Protein AF-A0A949VUR6-F1 (afdb_monomer_lite)

Radius of gyration: 14.25 Å; chains: 1; bounding box: 36×31×32 Å

Sequence (106 aa):
MRKRFEQQRKLGVISISEVKLPLKSGDELPPILRALQYIYITPELNEEVFKILEEKVLKGEKKTGRYGMELWHILVLSAVRLGLEADYDRLDDFSNYHKLIRQILG

Secondary structure (DSSP, 8-state):
---S------TTPPPGGG----SS-SSSHHHHHHHHHHHHH-HHHHHHHHHHHHHHHSTT--S-SS----HHHHHHHHHHHHHTT--HHHHHHHHHH-HHHHHHH-

Foldseek 3Di:
DAAQDDPDPDPPADALLPQDADPDDPDQPSVLSVVLSVCVVDVVSVVVVSVVLCCVPVVPDDPDDDYDYHSSLVVLLVSCCVRVVDDPVVSVCCCPPVVSSVSNSD

pLDDT: mean 88.41, std 7.73, range [70.81, 96.5]

Structure (mmCIF, N/CA/C/O backbone):
data_AF-A0A949VUR6-F1
#
_entry.id   AF-A0A949VUR6-F1
#
loop_
_atom_site.group_PDB
_atom_site.id
_atom_site.type_symbol
_atom_site.label_atom_id
_atom_site.label_alt_id
_atom_site.label_comp_id
_atom_site.label_asym_id
_atom_site.label_entity_id
_atom_site.label_seq_id
_atom_site.pdbx_PDB_ins_code
_atom_site.Cartn_x
_atom_site.Cartn_y
_atom_site.Cartn_z
_atom_site.occupancy
_atom_site.B_iso_or_equiv
_atom_site.auth_seq_id
_atom_site.auth_comp_id
_atom_site.auth_asym_id
_atom_site.auth_atom_id
_atom_site.pdbx_PDB_model_num
ATOM 1 N N . MET A 1 1 ? -15.414 5.214 10.541 1.00 74.12 1 MET A N 1
ATOM 2 C CA . MET A 1 1 ? -14.753 3.950 10.960 1.00 74.12 1 MET A CA 1
ATOM 3 C C . MET A 1 1 ? -13.870 3.468 9.821 1.00 74.12 1 MET A C 1
ATOM 5 O O . MET A 1 1 ? -14.376 3.342 8.713 1.00 74.12 1 MET A O 1
ATOM 9 N N . ARG A 1 2 ? -12.582 3.207 10.055 1.00 79.44 2 ARG A N 1
ATOM 10 C CA . ARG A 1 2 ? -11.679 2.616 9.050 1.00 79.44 2 ARG A CA 1
ATOM 11 C C . ARG A 1 2 ? -11.062 1.335 9.606 1.00 79.44 2 ARG A C 1
ATOM 13 O O . ARG A 1 2 ? -10.873 1.231 10.817 1.00 79.44 2 ARG A O 1
ATOM 20 N N . LYS A 1 3 ? -10.801 0.369 8.729 1.00 83.56 3 LYS A N 1
ATOM 21 C CA . LYS A 1 3 ? -10.089 -0.879 9.040 1.00 83.56 3 LYS A CA 1
ATOM 22 C C . LYS A 1 3 ? -8.610 -0.745 8.661 1.00 83.56 3 LYS A C 1
ATOM 24 O O . LYS A 1 3 ? -8.279 0.126 7.856 1.00 83.56 3 LYS A O 1
ATOM 29 N N . ARG A 1 4 ? -7.740 -1.598 9.221 1.00 82.81 4 ARG A N 1
ATOM 30 C CA . ARG A 1 4 ? -6.324 -1.681 8.819 1.00 82.81 4 ARG A CA 1
ATOM 31 C C . ARG A 1 4 ? -6.219 -2.081 7.352 1.00 82.81 4 ARG A C 1
ATOM 33 O O . ARG A 1 4 ? -5.883 -1.232 6.534 1.00 82.81 4 ARG A O 1
ATOM 40 N N . PHE A 1 5 ? -6.558 -3.332 7.063 1.00 81.38 5 PHE A N 1
ATOM 41 C CA . PHE A 1 5 ? -6.778 -3.912 5.741 1.00 81.38 5 PHE A CA 1
ATOM 42 C C . PHE A 1 5 ? -7.011 -5.409 5.916 1.00 81.38 5 PHE A C 1
ATOM 44 O O . PHE A 1 5 ? -6.341 -6.045 6.731 1.00 81.38 5 PHE A O 1
ATOM 51 N N . GLU A 1 6 ? -7.965 -5.965 5.183 1.00 73.81 6 GLU A N 1
ATOM 52 C CA . GLU A 1 6 ? -8.207 -7.407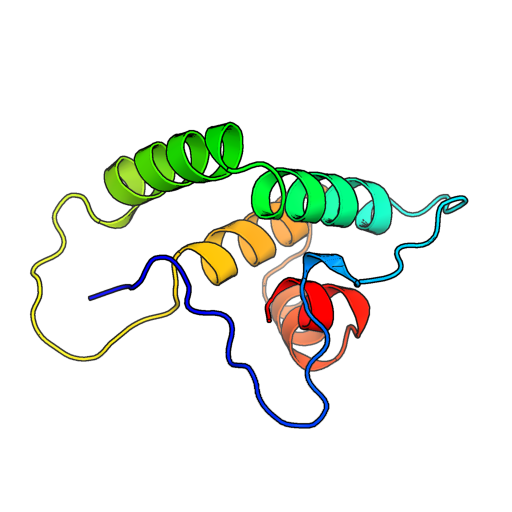 5.145 1.00 73.81 6 GLU A CA 1
ATOM 53 C C . GLU A 1 6 ? -8.107 -7.856 3.691 1.00 73.81 6 GLU A C 1
ATOM 55 O O . GLU A 1 6 ? -9.029 -7.626 2.908 1.00 73.81 6 GLU A O 1
ATOM 60 N N . GLN A 1 7 ? -6.992 -8.503 3.319 1.00 74.62 7 GLN A N 1
ATOM 61 C CA . GLN A 1 7 ? -6.838 -8.968 1.944 1.00 74.62 7 GLN A CA 1
ATOM 62 C C . GLN A 1 7 ? -7.953 -9.951 1.600 1.00 74.62 7 GLN A C 1
ATOM 64 O O . GLN A 1 7 ? -8.053 -11.048 2.165 1.00 74.62 7 GLN A O 1
ATOM 69 N N . GLN A 1 8 ? -8.772 -9.577 0.621 1.00 71.62 8 GLN A N 1
ATOM 70 C CA . GLN A 1 8 ? -9.878 -10.415 0.219 1.00 71.62 8 GLN A CA 1
ATOM 71 C C . GLN A 1 8 ? -9.372 -11.555 -0.667 1.00 71.62 8 GLN A C 1
ATOM 73 O O . GLN A 1 8 ? -8.980 -11.352 -1.813 1.00 71.62 8 GLN A O 1
ATOM 78 N N . ARG A 1 9 ? -9.420 -12.789 -0.152 1.00 70.81 9 ARG A N 1
ATOM 79 C CA . ARG A 1 9 ? -9.101 -14.011 -0.911 1.00 70.81 9 ARG A CA 1
ATOM 80 C C . ARG A 1 9 ? -10.240 -14.355 -1.874 1.00 70.81 9 ARG A C 1
ATOM 82 O O . ARG A 1 9 ? -10.987 -15.308 -1.668 1.00 70.81 9 ARG A O 1
ATOM 89 N N . LYS A 1 10 ? -10.425 -13.518 -2.893 1.00 73.69 10 LYS A N 1
ATOM 90 C CA . LYS A 1 10 ? -11.365 -13.741 -3.997 1.00 73.69 10 LYS A CA 1
ATOM 91 C C . LYS A 1 10 ? -10.662 -14.458 -5.144 1.00 73.69 10 LYS A C 1
ATOM 93 O O . LYS A 1 10 ? -9.463 -14.307 -5.359 1.00 73.69 10 LYS A O 1
ATOM 98 N N . LEU A 1 11 ? -11.435 -15.229 -5.899 1.00 71.56 11 LEU A N 1
ATOM 99 C CA . LEU A 1 11 ? -10.947 -15.926 -7.081 1.00 71.56 11 LEU A CA 1
ATOM 100 C C . LEU A 1 11 ? -10.428 -14.896 -8.102 1.00 71.56 11 LEU A C 1
ATOM 102 O O . LEU A 1 11 ? -11.155 -13.976 -8.469 1.00 71.56 11 LEU A O 1
ATOM 106 N N . GLY A 1 12 ? -9.164 -15.025 -8.514 1.00 70.88 12 GLY A N 1
ATOM 107 C CA . GLY A 1 12 ? -8.498 -14.087 -9.430 1.00 70.88 12 GLY A CA 1
ATOM 108 C C . GLY A 1 12 ? -7.738 -12.928 -8.769 1.00 70.88 12 GLY A C 1
ATOM 109 O O . GLY A 1 12 ? -7.098 -12.158 -9.484 1.00 70.88 12 GLY A O 1
ATOM 110 N N . VAL A 1 13 ? -7.759 -12.812 -7.435 1.00 77.50 13 VAL A N 1
ATOM 111 C CA . VAL A 1 13 ? -6.935 -11.846 -6.687 1.00 77.50 13 VAL A CA 1
ATOM 112 C C . VAL A 1 13 ? -5.600 -12.490 -6.318 1.00 77.50 13 VAL A C 1
ATOM 114 O O . VAL A 1 13 ? -5.565 -13.584 -5.757 1.00 77.50 13 VAL A O 1
ATOM 117 N N . ILE A 1 14 ? -4.501 -11.813 -6.647 1.00 83.12 14 ILE A N 1
ATOM 118 C CA . ILE A 1 14 ? -3.139 -12.254 -6.318 1.00 83.12 14 ILE A CA 1
ATOM 119 C C . ILE A 1 14 ? -2.789 -11.720 -4.926 1.00 83.12 14 ILE A C 1
ATOM 121 O O . ILE A 1 14 ? -3.143 -10.590 -4.587 1.00 83.12 14 ILE A O 1
ATOM 125 N N . SER A 1 15 ? -2.100 -12.520 -4.108 1.00 86.31 15 SER A N 1
ATOM 126 C CA . SER A 1 15 ? -1.631 -12.051 -2.803 1.00 86.31 15 SER A CA 1
ATOM 127 C C . SER A 1 15 ? -0.643 -10.888 -2.983 1.00 86.31 15 SER A C 1
ATOM 129 O O . SER A 1 15 ? 0.151 -10.893 -3.924 1.00 86.31 15 SER A O 1
ATOM 131 N N . ILE A 1 16 ? -0.655 -9.884 -2.093 1.00 88.44 16 ILE A N 1
ATOM 132 C CA . ILE A 1 16 ? 0.275 -8.737 -2.217 1.00 88.44 16 ILE A CA 1
ATOM 133 C C . ILE A 1 16 ? 1.732 -9.234 -2.187 1.00 88.44 16 ILE A C 1
ATOM 135 O O . ILE A 1 16 ? 2.598 -8.706 -2.884 1.00 88.44 16 ILE A O 1
ATOM 139 N N . SER A 1 17 ? 1.986 -10.324 -1.460 1.00 87.25 17 SER A N 1
ATOM 140 C CA . SER A 1 17 ? 3.269 -11.026 -1.413 1.00 87.25 17 SER A CA 1
ATOM 141 C C . SER A 1 17 ? 3.730 -11.624 -2.748 1.00 87.25 17 SER A C 1
ATOM 143 O O . SER A 1 17 ? 4.929 -11.756 -2.967 1.00 87.25 17 SER A O 1
ATOM 145 N N . GLU A 1 18 ? 2.813 -11.980 -3.648 1.00 88.50 18 GLU A N 1
ATOM 146 C CA . GLU A 1 18 ? 3.123 -12.641 -4.927 1.00 88.50 18 GLU A CA 1
ATOM 147 C C . GLU A 1 18 ? 3.197 -11.674 -6.117 1.00 88.50 18 GLU A C 1
ATOM 149 O O . GLU A 1 18 ? 3.481 -12.087 -7.247 1.00 88.50 18 GLU A O 1
ATOM 154 N N . VAL A 1 19 ? 2.949 -10.381 -5.893 1.00 90.00 19 VAL A N 1
ATOM 155 C CA . VAL A 1 19 ? 2.999 -9.368 -6.953 1.00 90.00 19 VAL A CA 1
ATOM 156 C C . VAL A 1 19 ? 4.409 -9.291 -7.537 1.00 90.00 19 VAL A C 1
ATOM 158 O O . VAL A 1 19 ? 5.382 -8.988 -6.846 1.00 90.00 19 VAL A O 1
ATOM 161 N N . LYS A 1 20 ? 4.525 -9.559 -8.841 1.00 90.00 20 LYS A N 1
ATOM 162 C CA . LYS A 1 20 ? 5.799 -9.511 -9.567 1.00 90.00 20 LYS A CA 1
ATOM 163 C C . LYS A 1 20 ? 6.072 -8.093 -10.047 1.00 90.00 20 LYS A C 1
ATOM 165 O O . LYS A 1 20 ? 5.479 -7.638 -11.023 1.00 90.00 20 LYS A O 1
ATOM 170 N N . LEU A 1 21 ? 6.996 -7.417 -9.374 1.00 89.94 21 LEU A N 1
ATOM 171 C CA . LEU A 1 21 ? 7.439 -6.076 -9.741 1.00 89.94 21 LEU A CA 1
ATOM 172 C C . LEU A 1 21 ? 8.671 -6.137 -10.657 1.00 89.94 21 LEU A C 1
ATOM 174 O O . LEU A 1 21 ? 9.560 -6.968 -10.438 1.00 89.94 21 LEU A O 1
ATOM 178 N N . PRO A 1 22 ? 8.765 -5.267 -11.679 1.00 89.25 22 PRO A N 1
ATOM 179 C CA . PRO A 1 22 ? 9.922 -5.246 -12.563 1.00 89.25 22 PRO A CA 1
ATOM 180 C C . PRO A 1 22 ? 11.187 -4.857 -11.782 1.00 89.25 22 PRO A C 1
ATOM 182 O O . PRO A 1 22 ? 11.218 -3.869 -11.049 1.00 89.25 22 PRO A O 1
ATOM 185 N N . LEU A 1 23 ? 12.248 -5.659 -11.930 1.00 80.00 23 LEU A N 1
ATOM 186 C CA . LEU A 1 23 ? 13.520 -5.441 -11.229 1.00 80.00 23 LEU A CA 1
ATOM 187 C C . LEU A 1 23 ? 14.427 -4.425 -11.930 1.00 80.00 23 LEU A C 1
ATOM 189 O O . LEU A 1 23 ? 15.250 -3.793 -11.276 1.00 80.00 23 LEU A O 1
ATOM 193 N N . LYS A 1 24 ? 14.275 -4.288 -13.249 1.00 79.81 24 LYS A N 1
ATOM 194 C CA . LYS A 1 24 ? 15.011 -3.349 -14.095 1.00 79.81 24 LYS A CA 1
ATOM 195 C C . LYS A 1 24 ? 14.007 -2.382 -14.704 1.00 79.81 24 LYS A C 1
ATOM 197 O O . LYS A 1 24 ? 13.457 -2.655 -15.765 1.00 79.81 24 LYS A O 1
ATOM 202 N N . SER A 1 25 ? 13.735 -1.300 -13.990 1.00 79.19 25 SER A N 1
ATOM 203 C CA . SER A 1 25 ? 12.929 -0.193 -14.492 1.00 79.19 25 SER A CA 1
ATOM 204 C C . SER A 1 25 ? 13.660 1.109 -14.211 1.00 79.19 25 SER A C 1
ATOM 206 O O . SER A 1 25 ? 14.233 1.252 -13.134 1.00 79.19 25 SER A O 1
ATOM 208 N N . GLY A 1 26 ? 13.653 2.025 -15.179 1.00 79.88 26 GLY A N 1
ATOM 209 C CA . GLY A 1 26 ? 14.056 3.418 -14.956 1.00 79.88 26 GLY A CA 1
ATOM 210 C C . GLY A 1 26 ? 12.933 4.268 -14.356 1.00 79.88 26 GLY A C 1
ATOM 211 O O . GLY A 1 26 ? 13.159 5.426 -14.041 1.00 79.88 26 GLY A O 1
ATOM 212 N N . ASP A 1 27 ? 11.736 3.693 -14.227 1.00 87.62 27 ASP A N 1
ATOM 213 C CA . ASP A 1 27 ? 10.578 4.326 -13.604 1.00 87.62 27 ASP A CA 1
ATOM 214 C C . ASP A 1 27 ? 10.706 4.333 -12.070 1.00 87.62 27 ASP A C 1
ATOM 216 O O . ASP A 1 27 ? 11.287 3.425 -11.467 1.00 87.62 27 ASP A O 1
ATOM 220 N N . GLU A 1 28 ? 10.110 5.340 -11.448 1.00 89.56 28 GLU A N 1
ATOM 221 C CA . GLU A 1 28 ? 10.100 5.593 -10.008 1.00 89.56 28 GLU A CA 1
ATOM 222 C C . GLU A 1 28 ? 9.060 4.723 -9.283 1.00 89.56 28 GLU A C 1
ATOM 224 O O . GLU A 1 28 ? 9.211 4.409 -8.099 1.00 89.56 28 GLU A O 1
ATOM 229 N N . LEU A 1 29 ? 8.028 4.255 -9.998 1.00 92.12 29 LEU A N 1
ATOM 230 C CA . LEU A 1 29 ? 6.938 3.468 -9.417 1.00 92.12 29 LEU A CA 1
ATOM 231 C C . LEU A 1 29 ? 7.381 2.094 -8.862 1.00 92.12 29 LEU A C 1
ATOM 233 O O . LEU A 1 29 ? 6.991 1.756 -7.740 1.00 92.12 29 LEU A O 1
ATOM 237 N N . PRO A 1 30 ? 8.172 1.260 -9.570 1.00 92.75 30 PRO A N 1
ATOM 238 C CA . PRO A 1 30 ? 8.506 -0.079 -9.080 1.00 92.75 30 PRO A CA 1
ATOM 239 C C . PRO A 1 30 ? 9.284 -0.110 -7.753 1.00 92.75 30 PRO A C 1
ATOM 241 O O . PRO A 1 30 ? 8.964 -0.969 -6.926 1.00 92.75 30 PRO A O 1
ATOM 244 N N . PRO A 1 31 ? 10.256 0.788 -7.489 1.00 93.06 31 PRO A N 1
ATOM 245 C CA . PRO A 1 31 ? 10.854 0.930 -6.161 1.00 93.06 31 PRO A CA 1
ATOM 246 C C . PRO A 1 31 ? 9.833 1.237 -5.057 1.00 93.06 31 PRO A C 1
ATOM 248 O O . PRO A 1 31 ? 9.866 0.584 -4.012 1.00 93.06 31 PRO A O 1
ATOM 251 N N . ILE A 1 32 ? 8.895 2.162 -5.300 1.00 94.25 32 ILE A N 1
ATOM 252 C CA . ILE A 1 32 ? 7.845 2.538 -4.335 1.00 94.25 32 ILE A CA 1
ATOM 253 C C . ILE A 1 32 ? 6.965 1.327 -4.015 1.00 94.25 32 ILE A C 1
ATOM 255 O O . ILE A 1 32 ? 6.772 0.976 -2.850 1.00 94.25 32 ILE A O 1
ATOM 259 N N . LEU A 1 33 ? 6.477 0.638 -5.050 1.00 94.31 33 LEU A N 1
ATOM 260 C CA . LEU A 1 33 ? 5.638 -0.547 -4.876 1.00 94.31 33 LEU A CA 1
ATOM 261 C C . LEU A 1 33 ? 6.385 -1.686 -4.177 1.00 94.31 33 LEU A C 1
ATOM 263 O O . LEU A 1 33 ? 5.777 -2.426 -3.406 1.00 94.31 33 LEU A O 1
ATOM 267 N N . ARG A 1 34 ? 7.700 -1.812 -4.392 1.00 93.75 34 ARG A N 1
ATOM 268 C CA . ARG A 1 34 ? 8.518 -2.826 -3.715 1.00 93.75 34 ARG A CA 1
ATOM 269 C C . ARG A 1 34 ? 8.678 -2.518 -2.234 1.00 93.75 34 ARG A C 1
ATOM 271 O O . ARG A 1 34 ? 8.583 -3.432 -1.423 1.00 93.75 34 ARG A O 1
ATOM 278 N N . ALA A 1 35 ? 8.900 -1.254 -1.879 1.00 93.62 35 ALA A N 1
ATOM 279 C CA . ALA A 1 35 ? 8.960 -0.841 -0.481 1.00 93.62 35 ALA A CA 1
ATOM 280 C C . ALA A 1 35 ? 7.629 -1.126 0.233 1.00 93.62 35 ALA A C 1
ATOM 282 O O . ALA A 1 35 ? 7.626 -1.707 1.315 1.00 93.62 35 ALA A O 1
ATOM 283 N N . LEU A 1 36 ? 6.500 -0.811 -0.410 1.00 95.00 36 LEU A N 1
ATOM 284 C CA . LEU A 1 36 ? 5.168 -1.127 0.115 1.00 95.00 36 LEU A CA 1
ATOM 285 C C . LEU A 1 36 ? 4.961 -2.639 0.264 1.00 95.00 36 LEU A C 1
ATOM 287 O O . LEU A 1 36 ? 4.551 -3.099 1.327 1.00 95.00 36 LEU A O 1
ATOM 291 N N . GLN A 1 37 ? 5.309 -3.428 -0.753 1.00 94.06 37 GLN A N 1
ATOM 292 C CA . GLN A 1 37 ? 5.249 -4.889 -0.678 1.00 94.06 37 GLN A CA 1
ATOM 293 C C . GLN A 1 37 ? 6.107 -5.437 0.475 1.00 94.06 37 GLN A C 1
ATOM 295 O O . GLN A 1 37 ? 5.673 -6.337 1.189 1.00 94.06 37 GLN A O 1
ATOM 300 N N . TYR A 1 38 ? 7.296 -4.876 0.701 1.00 94.50 38 TYR A N 1
ATOM 301 C CA . TYR A 1 38 ? 8.181 -5.283 1.793 1.00 94.50 38 TYR A CA 1
ATOM 302 C C . TYR A 1 38 ? 7.599 -4.965 3.180 1.00 94.50 38 TYR A C 1
ATOM 304 O O . TYR A 1 38 ? 7.640 -5.820 4.066 1.00 94.50 38 TYR A O 1
ATOM 312 N N . ILE A 1 39 ? 6.993 -3.783 3.349 1.00 94.19 39 ILE A N 1
ATOM 313 C CA . ILE A 1 39 ? 6.254 -3.405 4.569 1.00 94.19 39 ILE A CA 1
ATOM 314 C C . ILE A 1 39 ? 5.064 -4.345 4.799 1.00 94.19 39 ILE A C 1
ATOM 316 O O . ILE A 1 39 ? 4.736 -4.669 5.937 1.00 94.19 39 ILE A O 1
ATOM 320 N N . TYR A 1 40 ? 4.403 -4.793 3.730 1.00 91.44 40 TYR A N 1
ATOM 321 C CA . TYR A 1 40 ? 3.280 -5.718 3.844 1.00 91.44 40 TYR A CA 1
ATOM 322 C C . TYR A 1 40 ? 3.710 -7.118 4.302 1.00 91.44 40 TYR A C 1
ATOM 324 O O . TYR A 1 40 ? 3.049 -7.718 5.144 1.00 91.44 40 TYR A O 1
ATOM 332 N N . ILE A 1 41 ? 4.806 -7.643 3.745 1.00 91.81 41 ILE A N 1
ATOM 333 C CA . ILE A 1 41 ? 5.288 -9.004 4.031 1.00 91.81 41 ILE A CA 1
ATOM 334 C C . ILE A 1 41 ? 5.936 -9.099 5.417 1.00 91.81 41 ILE A C 1
ATOM 336 O O . ILE A 1 41 ? 5.824 -10.140 6.058 1.00 91.81 41 ILE A O 1
ATOM 340 N N . THR A 1 42 ? 6.618 -8.042 5.863 1.00 95.12 42 THR A N 1
ATOM 341 C CA . THR A 1 42 ? 7.396 -8.033 7.112 1.00 95.12 42 THR A CA 1
ATOM 342 C C . THR A 1 42 ? 6.497 -7.650 8.295 1.00 95.12 42 THR A C 1
ATOM 344 O O . THR A 1 42 ? 6.130 -6.475 8.392 1.00 95.12 42 THR A O 1
ATOM 347 N N . PRO A 1 43 ? 6.128 -8.582 9.199 1.00 91.50 43 PRO A N 1
ATOM 348 C CA . PRO A 1 43 ? 5.136 -8.320 10.247 1.00 91.50 43 PRO A CA 1
ATOM 349 C C . PRO A 1 43 ? 5.530 -7.186 11.194 1.00 91.50 43 PRO A C 1
ATOM 351 O O . PRO A 1 43 ? 4.686 -6.370 11.555 1.00 91.50 43 PRO A O 1
ATOM 354 N N . GLU A 1 44 ? 6.812 -7.092 11.547 1.00 94.38 44 GLU A N 1
ATOM 355 C CA . GLU A 1 44 ? 7.323 -6.085 12.479 1.00 94.38 44 GLU A CA 1
ATOM 356 C C . GLU A 1 44 ? 7.143 -4.672 11.907 1.00 94.38 44 GLU A C 1
ATOM 358 O O . GLU A 1 44 ? 6.595 -3.785 12.560 1.00 94.38 44 GLU A O 1
ATOM 363 N N . LEU A 1 45 ? 7.525 -4.482 10.638 1.00 93.50 45 LEU A N 1
ATOM 364 C CA . LEU A 1 45 ? 7.347 -3.208 9.936 1.00 93.50 45 LEU A CA 1
ATOM 365 C C . LEU A 1 45 ? 5.872 -2.892 9.711 1.00 93.50 45 LEU A C 1
ATOM 367 O O . LEU A 1 45 ? 5.465 -1.735 9.816 1.00 93.50 45 LEU A O 1
ATOM 371 N N . ASN A 1 46 ? 5.073 -3.911 9.399 1.00 92.31 46 ASN A N 1
ATOM 372 C CA . ASN A 1 46 ? 3.640 -3.756 9.221 1.00 92.31 46 ASN A CA 1
ATOM 373 C C . ASN A 1 46 ? 3.007 -3.168 10.487 1.00 92.31 46 ASN A C 1
ATOM 375 O O . ASN A 1 46 ? 2.348 -2.129 10.427 1.00 92.31 46 ASN A O 1
ATOM 379 N N . GLU A 1 47 ? 3.261 -3.781 11.644 1.00 92.94 47 GLU A N 1
ATOM 380 C CA . GLU A 1 47 ? 2.708 -3.325 12.917 1.00 92.94 47 GLU A CA 1
ATOM 381 C C . GLU A 1 47 ? 3.151 -1.905 13.277 1.00 92.94 47 GLU A C 1
ATOM 383 O O . GLU A 1 47 ? 2.309 -1.090 13.669 1.00 92.94 47 GLU A O 1
ATOM 388 N N . GLU A 1 48 ? 4.435 -1.583 13.106 1.00 94.44 48 GLU A N 1
ATOM 389 C CA . GLU A 1 48 ? 4.960 -0.243 13.386 1.00 94.44 48 GLU A CA 1
ATOM 390 C C . GLU A 1 48 ? 4.331 0.824 12.483 1.00 94.44 48 GLU A C 1
ATOM 392 O O . GLU A 1 48 ? 3.858 1.857 12.972 1.00 94.44 48 GLU A O 1
ATOM 397 N N . VAL A 1 49 ? 4.252 0.567 11.175 1.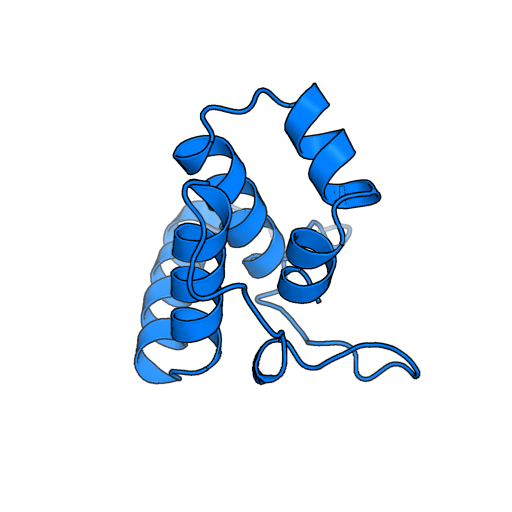00 93.44 49 VAL A N 1
ATOM 398 C CA . VAL A 1 49 ? 3.658 1.504 10.212 1.00 93.44 49 VAL A CA 1
ATOM 399 C C . VAL A 1 49 ? 2.168 1.693 10.489 1.00 93.44 49 VAL A C 1
ATOM 401 O O . VAL A 1 49 ? 1.689 2.831 10.537 1.00 93.44 49 VAL A O 1
ATOM 404 N N . PHE A 1 50 ? 1.419 0.612 10.728 1.00 91.81 50 PHE A N 1
ATOM 405 C CA . PHE A 1 50 ? -0.007 0.723 11.035 1.00 91.81 50 PHE A CA 1
ATOM 406 C C . PHE A 1 50 ? -0.264 1.426 12.363 1.00 91.81 50 PHE A C 1
ATOM 408 O O . PHE A 1 50 ? -1.222 2.191 12.447 1.00 91.81 50 PHE A O 1
ATOM 415 N N . LYS A 1 51 ? 0.594 1.249 13.371 1.00 93.38 51 LYS A N 1
ATOM 416 C CA . LYS A 1 51 ? 0.492 1.994 14.632 1.00 93.38 51 LYS A CA 1
ATOM 417 C C . LYS A 1 51 ? 0.586 3.505 14.398 1.00 93.38 51 LYS A C 1
ATOM 419 O O . LYS A 1 51 ? -0.234 4.255 14.927 1.00 93.38 51 LYS A O 1
ATOM 424 N N . ILE A 1 52 ? 1.529 3.947 13.562 1.00 93.50 52 ILE A N 1
ATOM 425 C CA . ILE A 1 52 ? 1.676 5.365 13.193 1.00 93.50 52 ILE A CA 1
ATOM 426 C C . ILE A 1 52 ? 0.438 5.858 12.430 1.00 93.50 52 ILE A C 1
ATOM 428 O O . ILE A 1 52 ? -0.087 6.936 12.722 1.00 93.50 52 ILE A O 1
ATOM 432 N N . LEU A 1 53 ? -0.053 5.074 11.464 1.00 91.06 53 LEU A N 1
ATOM 433 C CA . LEU A 1 53 ? -1.240 5.429 10.679 1.00 91.06 53 LEU A CA 1
ATOM 434 C C . LEU A 1 53 ? -2.493 5.536 11.547 1.00 91.06 53 LEU A C 1
ATOM 436 O O . LEU A 1 53 ? -3.263 6.480 11.392 1.00 91.06 53 LEU A O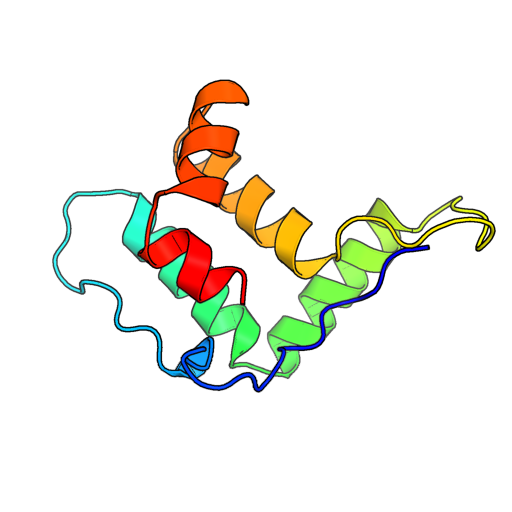 1
ATOM 440 N N . GLU A 1 54 ? -2.698 4.609 12.477 1.00 90.75 54 GLU A N 1
ATOM 441 C CA . GLU A 1 54 ? -3.825 4.646 13.406 1.00 90.75 54 GLU A CA 1
ATOM 442 C C . GLU A 1 54 ? -3.770 5.886 14.297 1.00 90.75 54 GLU A C 1
ATOM 444 O O . GLU A 1 54 ? -4.776 6.585 14.435 1.00 90.75 54 GLU A O 1
ATOM 449 N N . GLU A 1 55 ? -2.595 6.218 14.835 1.00 91.06 55 GLU A N 1
ATOM 450 C CA . GLU A 1 55 ? -2.423 7.412 15.662 1.00 91.06 55 GLU A CA 1
ATOM 451 C C . GLU A 1 55 ? -2.679 8.707 14.878 1.00 91.06 55 GLU A C 1
ATOM 453 O O . GLU A 1 55 ? -3.237 9.661 15.418 1.00 91.06 55 GLU A O 1
ATOM 458 N N . LYS A 1 56 ? -2.289 8.770 13.602 1.00 90.12 56 LYS A N 1
ATOM 459 C CA . LYS A 1 56 ? -2.447 9.986 12.793 1.00 90.12 56 LYS A CA 1
ATOM 460 C C . LYS A 1 56 ? -3.835 10.120 12.173 1.00 90.12 56 LYS A C 1
ATOM 462 O O . LYS A 1 56 ? -4.377 11.221 12.158 1.00 90.12 56 LYS A O 1
ATOM 467 N N . VAL A 1 57 ? -4.401 9.029 11.661 1.00 85.81 57 VAL A N 1
ATOM 468 C CA . VAL A 1 57 ? -5.630 9.045 10.849 1.00 85.81 57 VAL A CA 1
ATOM 469 C C . VAL A 1 57 ? -6.882 8.825 11.695 1.00 85.81 57 VAL A C 1
ATOM 471 O O . VAL A 1 57 ? -7.926 9.395 11.387 1.00 85.81 57 VAL A O 1
ATOM 474 N N . LEU A 1 58 ? -6.815 8.013 12.757 1.00 84.44 58 LEU A N 1
ATOM 475 C CA . LEU A 1 58 ? -7.988 7.704 13.589 1.00 84.44 58 LEU A CA 1
ATOM 476 C C . LEU A 1 58 ? -8.137 8.629 14.800 1.00 84.44 58 LEU A C 1
ATOM 478 O O . LEU A 1 58 ? -9.159 8.583 15.491 1.00 84.44 58 LEU A O 1
ATOM 482 N N . LYS A 1 59 ? -7.143 9.472 15.088 1.00 83.06 59 LYS A N 1
ATOM 483 C CA . LYS A 1 59 ? -7.194 10.388 16.229 1.00 83.06 59 LYS A CA 1
ATOM 484 C C . LYS A 1 59 ? -8.321 11.403 16.057 1.00 83.06 59 LYS A C 1
ATOM 486 O O . LYS A 1 59 ? -8.327 12.204 15.132 1.00 83.06 59 LYS A O 1
ATOM 491 N N . GLY A 1 60 ? -9.272 11.364 16.988 1.00 75.19 60 GLY A N 1
ATOM 492 C CA . GLY A 1 60 ? -10.455 12.227 16.975 1.00 75.19 60 GLY A CA 1
ATOM 493 C C . GLY A 1 60 ? -11.629 11.691 16.151 1.00 75.19 60 GLY A C 1
ATOM 494 O O . GLY A 1 60 ? -12.692 12.311 16.156 1.00 75.19 60 GLY A O 1
ATOM 495 N N . GLU A 1 61 ? -11.499 10.531 15.495 1.00 72.94 61 GLU A N 1
ATOM 496 C CA . GLU A 1 61 ? -12.634 9.915 14.808 1.00 72.94 61 GLU A CA 1
ATOM 497 C C . GLU A 1 61 ? -13.618 9.283 15.798 1.00 72.94 61 GLU A C 1
ATOM 499 O O . GLU A 1 61 ? -13.284 8.385 16.576 1.00 72.94 61 GLU A O 1
ATOM 504 N N . LYS A 1 62 ? -14.887 9.690 15.710 1.00 73.06 62 LYS A N 1
ATOM 505 C CA . LYS A 1 62 ? -15.987 8.965 16.351 1.00 73.06 62 LYS A CA 1
ATOM 506 C C . LYS A 1 62 ? -16.264 7.693 15.548 1.00 73.06 62 LYS A C 1
ATOM 508 O O . LYS A 1 62 ? -16.458 7.744 14.333 1.00 73.06 62 LYS A O 1
ATOM 513 N N . LYS A 1 63 ? -16.306 6.533 16.213 1.00 72.56 63 LYS A N 1
ATOM 514 C CA . LYS A 1 63 ? -16.621 5.231 15.592 1.00 72.56 63 LYS A CA 1
ATOM 515 C C . LYS A 1 63 ? -18.122 5.096 15.280 1.00 72.56 63 LYS A C 1
ATOM 517 O O . LYS A 1 63 ? -18.781 4.181 15.756 1.00 72.56 63 LYS A O 1
ATOM 522 N N . THR A 1 64 ? -18.671 6.025 14.505 1.00 76.69 64 THR A N 1
ATOM 523 C CA . THR A 1 64 ? -20.089 6.065 14.121 1.00 76.69 64 THR A CA 1
ATOM 524 C C . THR A 1 64 ? -20.219 6.250 12.609 1.00 76.69 64 THR A C 1
ATOM 526 O O . THR A 1 64 ? -19.457 7.013 12.019 1.00 76.69 64 THR A O 1
ATOM 529 N N . GLY A 1 65 ? -21.185 5.580 11.975 1.00 73.50 65 GLY A N 1
ATOM 530 C CA . GLY A 1 65 ? -21.444 5.699 10.533 1.00 73.50 65 GLY A CA 1
ATOM 531 C C . GLY A 1 65 ? -20.795 4.608 9.669 1.00 73.50 65 GLY A C 1
ATOM 532 O O . GLY A 1 65 ? -20.457 3.532 10.157 1.00 73.50 65 GLY A O 1
ATOM 533 N N . ARG A 1 66 ? -20.671 4.868 8.359 1.00 73.31 66 ARG A N 1
ATOM 534 C CA . ARG A 1 66 ? -20.192 3.897 7.354 1.00 73.31 66 ARG A CA 1
ATOM 535 C C . ARG A 1 66 ? -18.675 3.680 7.426 1.00 73.31 66 ARG A C 1
ATOM 537 O O . ARG A 1 66 ? -17.925 4.546 7.887 1.00 73.31 66 ARG A O 1
ATOM 544 N N .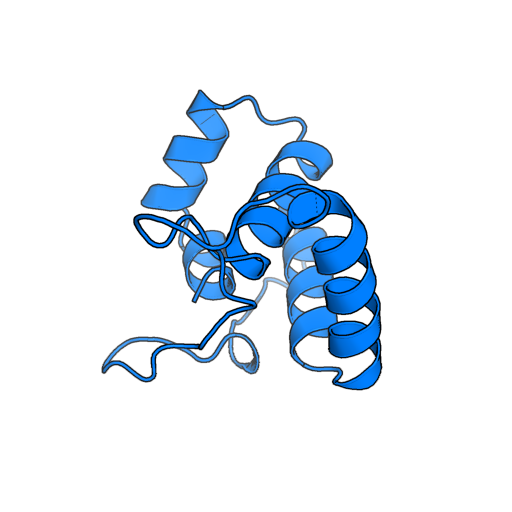 TYR A 1 67 ? -18.231 2.518 6.950 1.00 77.50 67 TYR A N 1
ATOM 545 C CA . TYR A 1 67 ? -16.809 2.250 6.767 1.00 77.50 67 TYR A CA 1
ATOM 546 C C . TYR A 1 67 ? -16.255 3.118 5.634 1.00 77.50 67 TYR A C 1
ATOM 548 O O . TYR A 1 67 ? -16.830 3.162 4.549 1.00 77.50 67 TYR A O 1
ATOM 556 N N . GLY A 1 68 ? -15.171 3.837 5.920 1.00 82.06 68 GLY A N 1
ATOM 557 C CA . GLY A 1 68 ? -14.396 4.554 4.912 1.00 82.06 68 GLY A CA 1
ATOM 558 C C . GLY A 1 68 ? -13.319 3.665 4.294 1.00 82.06 68 GLY A C 1
ATOM 559 O O . GLY A 1 68 ? -13.226 2.478 4.601 1.00 82.06 68 GLY A O 1
ATOM 560 N N . MET A 1 69 ? -12.474 4.277 3.466 1.00 87.56 69 MET A N 1
ATOM 561 C CA . MET A 1 69 ? -11.280 3.647 2.898 1.00 87.56 69 MET A CA 1
ATOM 562 C C . MET A 1 69 ? -10.366 3.075 3.996 1.00 87.56 69 MET A C 1
ATOM 564 O O . MET A 1 69 ? -10.184 3.696 5.048 1.00 87.56 69 MET A O 1
ATOM 568 N N . GLU A 1 70 ? -9.802 1.891 3.757 1.00 90.62 70 GLU A N 1
ATOM 569 C CA . GLU A 1 70 ? -8.908 1.225 4.713 1.00 90.62 70 GLU A CA 1
ATOM 570 C C . GLU A 1 70 ? -7.540 1.915 4.782 1.00 90.62 70 GLU A C 1
ATOM 572 O O . GLU A 1 70 ? -7.107 2.566 3.829 1.00 90.62 70 GLU A O 1
ATOM 577 N N . LEU A 1 71 ? -6.850 1.766 5.914 1.00 91.81 71 LEU A N 1
ATOM 578 C CA . LEU A 1 71 ? -5.568 2.430 6.165 1.00 91.81 71 LEU A CA 1
ATOM 579 C C . LEU A 1 71 ? -4.486 2.013 5.157 1.00 91.81 71 LEU A C 1
ATOM 581 O O . LEU A 1 71 ? -3.688 2.856 4.754 1.00 91.81 71 LEU A O 1
ATOM 585 N N . TRP A 1 72 ? -4.498 0.757 4.695 1.00 93.62 72 TRP A N 1
ATOM 586 C CA . TRP A 1 72 ? -3.595 0.291 3.636 1.00 93.62 72 TRP A CA 1
ATOM 587 C C . TRP A 1 72 ? -3.779 1.050 2.323 1.00 93.62 72 TRP A C 1
ATOM 589 O O . TRP A 1 72 ? -2.814 1.569 1.770 1.00 93.62 72 TRP A O 1
ATOM 599 N N . HIS A 1 73 ? -5.022 1.181 1.854 1.00 92.81 73 HIS A N 1
ATOM 600 C CA . HIS A 1 73 ? -5.327 1.915 0.628 1.00 92.81 73 HIS A CA 1
ATOM 601 C C . HIS A 1 73 ? -4.862 3.376 0.729 1.00 92.81 73 HIS A C 1
ATOM 603 O O . HIS A 1 73 ? -4.266 3.899 -0.209 1.00 92.81 73 HIS A O 1
ATOM 609 N N . ILE A 1 74 ? -5.060 4.014 1.889 1.00 93.25 74 ILE A N 1
ATOM 610 C CA . ILE A 1 74 ? -4.583 5.381 2.146 1.00 93.25 74 ILE A CA 1
ATOM 611 C C . ILE A 1 74 ? -3.055 5.449 2.054 1.00 93.25 74 ILE A C 1
ATOM 613 O O . ILE A 1 74 ? -2.534 6.353 1.403 1.00 93.25 74 ILE A O 1
ATOM 617 N N . LEU A 1 75 ? -2.338 4.505 2.673 1.00 94.94 75 LEU A N 1
ATOM 618 C CA . LEU A 1 75 ? -0.876 4.450 2.630 1.00 94.94 75 LEU A CA 1
ATOM 619 C C . LEU A 1 75 ? -0.365 4.289 1.194 1.00 94.94 75 LEU A C 1
ATOM 621 O O . LEU A 1 75 ? 0.473 5.076 0.759 1.00 94.94 75 LEU A O 1
ATOM 625 N N . VAL A 1 76 ? -0.888 3.304 0.458 1.00 95.25 76 VAL A N 1
ATOM 626 C CA . VAL A 1 76 ? -0.459 3.003 -0.915 1.00 95.25 76 VAL A CA 1
ATOM 627 C C . VAL A 1 76 ? -0.708 4.200 -1.829 1.00 95.25 76 VAL A C 1
ATOM 629 O O . VAL A 1 76 ? 0.215 4.652 -2.506 1.00 95.25 76 VAL A O 1
ATOM 632 N N . LEU A 1 77 ? -1.924 4.757 -1.821 1.00 95.75 77 LEU A N 1
ATOM 633 C CA . LEU A 1 77 ? -2.270 5.895 -2.675 1.00 95.75 77 LEU A CA 1
ATOM 634 C C . LEU A 1 77 ? -1.459 7.144 -2.311 1.00 95.75 77 LEU A C 1
ATOM 636 O O . LEU A 1 77 ? -1.003 7.855 -3.201 1.00 95.75 77 LEU A O 1
ATOM 640 N N . SER A 1 78 ? -1.215 7.385 -1.020 1.00 95.06 78 SER A N 1
ATOM 641 C CA . SER A 1 78 ? -0.389 8.515 -0.575 1.00 95.06 78 SER A CA 1
ATOM 642 C C . SER A 1 78 ? 1.071 8.361 -1.002 1.00 95.06 78 SER A C 1
ATOM 644 O O . SER A 1 78 ? 1.668 9.330 -1.466 1.00 95.06 78 SER A O 1
ATOM 646 N N . ALA A 1 79 ? 1.641 7.158 -0.880 1.00 95.94 79 ALA A N 1
ATOM 647 C CA . ALA A 1 79 ? 3.018 6.875 -1.275 1.00 95.94 79 ALA A CA 1
ATOM 648 C C . ALA A 1 79 ? 3.215 6.995 -2.792 1.00 95.94 79 ALA A C 1
ATOM 650 O O . ALA A 1 79 ? 4.187 7.604 -3.229 1.00 95.94 79 ALA A O 1
ATOM 651 N N . VAL A 1 80 ? 2.276 6.477 -3.590 1.00 96.06 80 VAL A N 1
ATOM 652 C CA . VAL A 1 80 ? 2.299 6.626 -5.054 1.00 96.06 80 VAL A CA 1
ATOM 653 C C . VAL A 1 80 ? 2.147 8.091 -5.453 1.00 96.06 80 VAL A C 1
ATOM 655 O O . VAL A 1 80 ? 2.914 8.578 -6.278 1.00 96.06 80 VAL A O 1
ATOM 658 N N . ARG A 1 81 ? 1.196 8.813 -4.846 1.00 96.25 81 ARG A N 1
ATOM 659 C CA . ARG A 1 81 ? 0.985 10.236 -5.128 1.00 96.25 81 ARG A CA 1
ATOM 660 C C . ARG A 1 81 ? 2.238 11.054 -4.835 1.00 96.25 81 ARG A C 1
ATOM 662 O O . ARG A 1 81 ? 2.634 11.867 -5.659 1.00 96.25 81 ARG A O 1
ATOM 669 N N . LEU A 1 82 ? 2.837 10.854 -3.660 1.00 95.88 82 LEU A N 1
ATOM 670 C CA . LEU A 1 82 ? 4.022 11.598 -3.244 1.00 95.88 82 LEU A CA 1
ATOM 671 C C . LEU A 1 82 ? 5.244 11.221 -4.084 1.00 95.88 82 LEU A C 1
ATOM 673 O O . LEU A 1 82 ? 5.973 12.103 -4.511 1.00 95.88 82 LEU A O 1
ATOM 677 N N . GLY A 1 83 ? 5.462 9.927 -4.314 1.00 94.44 83 GLY A N 1
ATOM 678 C CA . GLY A 1 83 ? 6.656 9.444 -4.996 1.00 94.44 83 GLY A CA 1
ATOM 679 C C . GLY A 1 83 ? 6.662 9.666 -6.508 1.00 94.44 83 GLY A C 1
ATOM 680 O O . GLY A 1 83 ? 7.738 9.662 -7.080 1.00 94.44 83 GLY A O 1
ATOM 681 N N . LEU A 1 84 ? 5.498 9.871 -7.136 1.00 94.38 84 LEU A N 1
ATOM 682 C CA . LEU A 1 84 ? 5.379 10.222 -8.561 1.00 94.38 84 LEU A CA 1
ATOM 683 C C . LEU A 1 84 ? 4.975 11.685 -8.795 1.00 94.38 84 LEU A C 1
ATOM 685 O O . LEU A 1 84 ? 4.628 12.045 -9.920 1.00 94.38 84 LEU A O 1
ATOM 689 N N . GLU A 1 85 ? 4.904 12.486 -7.727 1.00 94.81 85 GLU A N 1
ATOM 690 C CA . GLU A 1 85 ? 4.381 13.861 -7.747 1.00 94.81 85 GLU A CA 1
ATOM 691 C C . GLU A 1 85 ? 3.029 13.988 -8.482 1.00 94.81 85 GLU A C 1
ATOM 693 O O . GLU A 1 85 ? 2.748 14.966 -9.174 1.00 94.81 85 GLU A O 1
ATOM 698 N N . ALA A 1 86 ? 2.170 12.974 -8.349 1.00 95.19 86 ALA A N 1
ATOM 699 C CA . ALA A 1 86 ? 0.908 12.911 -9.072 1.00 95.19 86 ALA A CA 1
ATOM 700 C C . ALA A 1 86 ? -0.146 13.852 -8.462 1.00 95.19 86 ALA A C 1
ATOM 702 O O . ALA A 1 86 ? -0.260 14.007 -7.239 1.00 95.19 86 ALA A O 1
ATOM 703 N N . ASP A 1 87 ? -0.972 14.444 -9.320 1.00 96.00 87 ASP A N 1
ATOM 704 C CA . ASP A 1 87 ? -2.216 15.088 -8.906 1.00 96.00 87 ASP A CA 1
ATOM 705 C C . ASP A 1 87 ? -3.316 14.047 -8.615 1.00 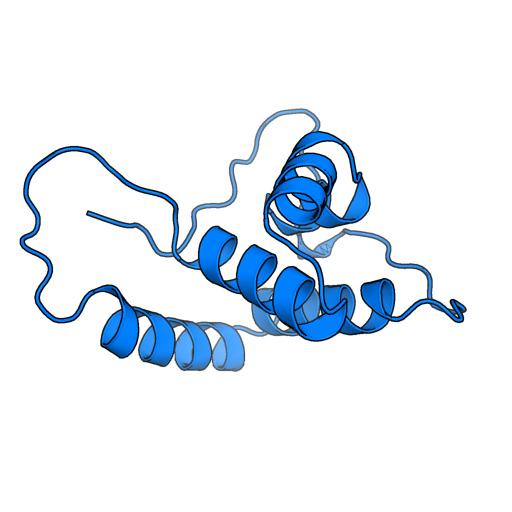96.00 87 ASP A C 1
ATOM 707 O O . ASP A 1 87 ? -3.111 12.833 -8.708 1.00 96.00 87 ASP A O 1
ATOM 711 N N . TYR A 1 88 ? -4.485 14.522 -8.178 1.00 95.19 88 TYR A N 1
ATOM 712 C CA . TYR A 1 88 ? -5.591 13.637 -7.811 1.00 95.19 88 TYR A CA 1
ATOM 713 C C . TYR A 1 88 ? -6.262 12.975 -9.018 1.00 95.19 88 TYR A C 1
ATOM 715 O O . TYR A 1 88 ? -6.711 11.841 -8.878 1.00 95.19 88 TYR A O 1
ATOM 723 N N . ASP A 1 89 ? -6.284 13.625 -10.184 1.00 96.19 89 ASP A N 1
ATOM 724 C CA . ASP A 1 89 ? -6.881 13.056 -11.398 1.00 96.19 89 ASP A CA 1
ATOM 725 C C . ASP A 1 89 ? -6.034 11.883 -11.909 1.00 96.19 89 ASP A C 1
ATOM 727 O O . ASP A 1 89 ? -6.543 10.804 -12.216 1.00 96.19 89 ASP A O 1
ATOM 731 N N . ARG A 1 90 ? -4.707 12.048 -11.901 1.00 95.06 90 ARG A N 1
ATOM 732 C CA . ARG A 1 90 ? -3.758 10.989 -12.245 1.00 95.06 90 ARG A CA 1
ATOM 733 C C . ARG A 1 90 ? -3.765 9.861 -11.217 1.00 95.06 90 ARG A C 1
ATOM 735 O O . ARG A 1 90 ? -3.643 8.694 -11.586 1.00 95.06 90 ARG A O 1
ATOM 742 N N . LEU A 1 91 ? -3.918 10.185 -9.933 1.00 96.06 91 LEU A N 1
ATOM 743 C CA . LEU A 1 91 ? -4.047 9.174 -8.884 1.00 96.06 91 LEU A CA 1
ATOM 744 C C . LEU A 1 91 ? -5.334 8.349 -9.040 1.00 96.06 91 LEU A C 1
ATOM 746 O O . LEU A 1 91 ? -5.297 7.136 -8.81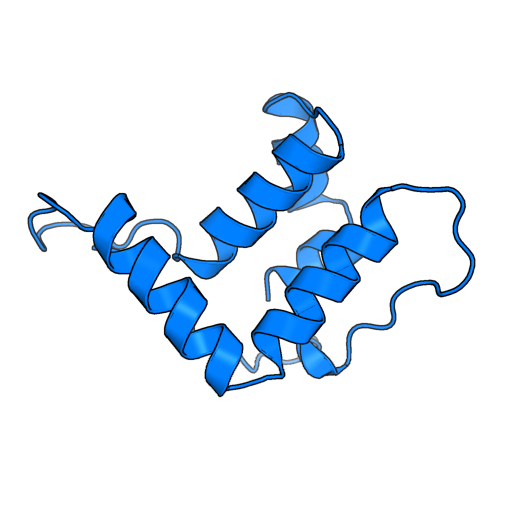7 1.00 96.06 91 LEU A O 1
ATOM 750 N N . ASP A 1 92 ? -6.443 8.981 -9.436 1.00 95.19 92 ASP A N 1
ATOM 751 C CA . ASP A 1 92 ? -7.701 8.291 -9.727 1.00 95.19 92 ASP A CA 1
ATOM 752 C C . ASP A 1 92 ? -7.530 7.313 -10.898 1.00 95.19 92 ASP A C 1
ATOM 754 O O . ASP A 1 92 ? -7.807 6.119 -10.739 1.00 95.19 92 ASP A O 1
ATOM 758 N N . ASP A 1 93 ? -6.952 7.766 -12.015 1.00 96.50 93 ASP A N 1
ATOM 759 C CA . ASP A 1 93 ? -6.643 6.909 -13.168 1.00 96.50 93 ASP A CA 1
ATOM 760 C C . ASP A 1 93 ? -5.769 5.707 -12.767 1.00 96.50 93 ASP A C 1
ATOM 762 O O . ASP A 1 93 ? -6.093 4.546 -13.043 1.00 96.50 93 ASP A O 1
ATOM 766 N N . PHE A 1 94 ? -4.707 5.954 -11.998 1.00 95.19 94 PHE A N 1
ATOM 767 C CA . PHE A 1 94 ? -3.825 4.903 -11.502 1.00 95.19 94 PHE A CA 1
ATOM 768 C C . PHE A 1 94 ? -4.537 3.883 -10.614 1.00 95.19 94 PHE A C 1
ATOM 770 O O . PHE A 1 94 ? -4.311 2.677 -10.755 1.00 95.19 94 PHE A O 1
ATOM 777 N N . SER A 1 95 ? -5.409 4.346 -9.721 1.00 93.38 95 SER A N 1
ATOM 778 C CA . SER A 1 95 ? -6.165 3.468 -8.827 1.00 93.38 95 SER A CA 1
ATOM 779 C C . SER A 1 95 ? -7.138 2.555 -9.587 1.00 93.38 95 SER A C 1
ATOM 781 O O . SER A 1 95 ? -7.369 1.417 -9.171 1.00 93.38 95 SER A O 1
ATOM 783 N N . ASN A 1 96 ? -7.644 3.010 -10.737 1.00 93.62 96 ASN A N 1
ATOM 784 C CA . ASN A 1 96 ? -8.658 2.310 -11.522 1.00 93.62 96 ASN A CA 1
ATOM 785 C C . ASN A 1 96 ? -8.062 1.408 -12.617 1.00 93.62 96 ASN A C 1
ATOM 787 O O . ASN A 1 96 ? -8.556 0.291 -12.835 1.00 93.62 96 ASN A O 1
ATOM 791 N N . TYR A 1 97 ? -6.972 1.838 -13.258 1.00 94.19 97 TYR A N 1
ATOM 792 C CA . TYR A 1 97 ? -6.463 1.204 -14.479 1.00 94.19 97 TYR A CA 1
ATOM 793 C C . TYR A 1 97 ? -5.031 0.677 -14.365 1.00 94.19 97 TYR A C 1
ATOM 795 O O . TYR A 1 97 ? -4.671 -0.269 -15.074 1.00 94.19 97 TYR A O 1
ATOM 803 N N . HIS A 1 98 ? -4.207 1.201 -13.452 1.00 94.06 98 HIS A N 1
ATOM 804 C CA . HIS A 1 98 ? -2.813 0.774 -13.371 1.00 94.06 98 HIS A CA 1
ATOM 805 C C . HIS A 1 98 ? -2.668 -0.573 -12.645 1.00 94.06 98 HIS A C 1
ATOM 807 O O . HIS A 1 98 ? -2.717 -0.675 -11.416 1.00 94.06 98 HIS A O 1
ATOM 813 N N . LYS A 1 99 ? -2.423 -1.633 -13.424 1.00 92.06 99 LYS A N 1
ATOM 814 C CA . LYS A 1 99 ? -2.419 -3.032 -12.964 1.00 92.06 99 LYS A CA 1
ATOM 815 C C . LYS A 1 99 ? -1.568 -3.285 -11.715 1.00 92.06 99 LYS A C 1
ATOM 817 O O . LYS A 1 99 ? -2.049 -3.932 -10.792 1.00 92.06 99 LYS A O 1
ATOM 822 N N . LEU A 1 100 ? -0.327 -2.792 -11.670 1.00 92.62 100 LEU A N 1
ATOM 823 C CA . LEU A 1 100 ? 0.570 -3.048 -10.531 1.00 92.62 100 LEU A CA 1
ATOM 824 C C . LEU A 1 100 ? 0.098 -2.353 -9.249 1.00 92.62 100 LEU A C 1
ATOM 826 O O . LEU A 1 100 ? 0.224 -2.917 -8.168 1.00 92.62 100 LEU A O 1
ATOM 830 N N . ILE A 1 101 ? -0.480 -1.154 -9.371 1.00 93.62 101 ILE A N 1
ATOM 831 C CA . ILE A 1 101 ? -0.994 -0.406 -8.217 1.00 93.62 101 ILE A CA 1
ATOM 832 C C . ILE A 1 101 ? -2.208 -1.145 -7.666 1.00 93.62 101 ILE A C 1
ATOM 834 O O . ILE A 1 101 ? -2.271 -1.420 -6.474 1.00 93.62 101 ILE A O 1
ATOM 838 N N . ARG A 1 102 ? -3.112 -1.585 -8.544 1.00 92.00 102 ARG A N 1
ATOM 839 C CA . ARG A 1 102 ? -4.275 -2.390 -8.154 1.00 92.00 102 ARG A CA 1
ATOM 840 C C . ARG A 1 102 ? -3.913 -3.710 -7.488 1.00 92.00 102 ARG A C 1
ATOM 842 O O . ARG A 1 102 ? -4.566 -4.095 -6.530 1.00 92.00 102 ARG A O 1
ATOM 849 N N . GLN A 1 103 ? -2.865 -4.378 -7.962 1.00 91.19 103 GLN A N 1
ATOM 850 C CA . GLN A 1 103 ? -2.367 -5.604 -7.337 1.00 91.19 103 GLN A CA 1
ATOM 851 C C . GLN A 1 103 ? -1.807 -5.366 -5.926 1.00 91.19 103 GLN A C 1
ATOM 853 O O . GLN A 1 103 ? -1.953 -6.228 -5.068 1.00 91.19 103 GLN A O 1
ATOM 858 N N . ILE A 1 104 ? -1.182 -4.210 -5.681 1.00 92.81 104 ILE A N 1
ATOM 859 C CA . ILE A 1 104 ? -0.685 -3.830 -4.350 1.00 92.81 104 ILE A CA 1
ATOM 860 C C . ILE A 1 104 ? -1.815 -3.330 -3.440 1.00 92.81 104 ILE A C 1
ATOM 862 O O . ILE A 1 104 ? -1.739 -3.526 -2.230 1.00 92.81 104 ILE A O 1
ATOM 866 N N . LEU A 1 105 ? -2.868 -2.717 -3.990 1.00 90.62 105 LEU A N 1
ATOM 867 C CA . LEU A 1 105 ? -4.038 -2.291 -3.215 1.00 90.62 105 LEU A CA 1
ATOM 868 C C . LEU A 1 105 ? -4.801 -3.482 -2.616 1.00 90.62 105 LEU A C 1
ATOM 870 O O . LEU A 1 105 ? -5.260 -3.356 -1.486 1.00 90.62 105 LEU A O 1
ATOM 874 N N . GLY A 1 106 ? -4.846 -4.627 -3.310 1.00 83.69 106 GLY A N 1
ATOM 875 C CA . GLY A 1 106 ? -5.466 -5.863 -2.818 1.00 83.69 106 GLY A CA 1
ATOM 876 C C . GLY A 1 106 ? -6.785 -6.198 -3.488 1.00 83.69 106 GLY A C 1
ATOM 877 O O . GLY A 1 106 ? -7.778 -5.479 -3.257 1.00 83.69 106 GLY A O 1
#